Protein AF-A0A7S3UU38-F1 (afdb_monomer_lite)

Organism: Heterosigma akashiwo (NCBI:txid2829)

Structure (mmCIF, N/CA/C/O backbone):
data_AF-A0A7S3UU38-F1
#
_entry.id   AF-A0A7S3UU38-F1
#
loop_
_atom_site.group_PDB
_atom_site.id
_atom_site.type_symbol
_atom_site.label_atom_id
_atom_site.label_alt_id
_atom_site.label_comp_id
_atom_site.label_asym_id
_atom_site.label_entity_id
_atom_site.label_seq_id
_atom_site.pdbx_PDB_ins_code
_atom_site.Cartn_x
_atom_site.Cartn_y
_atom_site.Cartn_z
_atom_site.occupancy
_atom_site.B_iso_or_equiv
_atom_site.auth_seq_id
_atom_site.auth_comp_id
_atom_site.auth_asym_id
_atom_site.auth_atom_id
_atom_site.pdbx_PDB_model_num
ATOM 1 N N . MET A 1 1 ? -36.460 29.380 -1.246 1.00 39.53 1 MET A N 1
ATOM 2 C CA . MET A 1 1 ? -34.995 29.515 -1.390 1.00 39.53 1 MET A CA 1
ATOM 3 C C . MET A 1 1 ? -34.373 29.077 -0.073 1.00 39.53 1 MET A C 1
ATOM 5 O O . MET A 1 1 ? -34.410 29.829 0.888 1.00 39.53 1 MET A O 1
ATOM 9 N N . CYS A 1 2 ? -33.976 27.807 0.031 1.00 42.78 2 CYS A N 1
ATOM 10 C CA . CYS A 1 2 ? -33.488 27.231 1.284 1.00 42.78 2 CYS A CA 1
ATOM 11 C C . CYS A 1 2 ? -32.010 27.614 1.437 1.00 42.78 2 CYS A C 1
ATOM 13 O O . CYS A 1 2 ? -31.174 27.112 0.691 1.00 42.78 2 CYS A O 1
ATOM 15 N N . GLN A 1 3 ? -31.694 28.555 2.328 1.00 49.66 3 GLN A N 1
ATOM 16 C CA . GLN A 1 3 ? -30.305 28.906 2.632 1.00 49.66 3 GLN A CA 1
ATOM 17 C C . GLN A 1 3 ? -29.667 27.757 3.421 1.00 49.66 3 GLN A C 1
ATOM 19 O O . GLN A 1 3 ? -30.112 27.430 4.520 1.00 49.66 3 GLN A O 1
ATOM 24 N N . LEU A 1 4 ? -28.643 27.121 2.848 1.00 53.22 4 LEU A N 1
ATOM 25 C CA . LEU A 1 4 ? -27.776 26.200 3.578 1.00 53.22 4 LEU A CA 1
ATOM 26 C C . LEU A 1 4 ? -26.832 27.031 4.465 1.00 53.22 4 LEU A C 1
ATOM 28 O O . LEU A 1 4 ? -26.037 27.816 3.953 1.00 53.22 4 LEU A O 1
ATOM 32 N N . ASP A 1 5 ? -26.913 26.856 5.785 1.00 57.81 5 ASP A N 1
ATOM 33 C CA . ASP A 1 5 ? -25.970 27.440 6.751 1.00 57.81 5 ASP A CA 1
ATOM 34 C C . ASP A 1 5 ? -24.629 26.678 6.677 1.00 57.81 5 ASP A C 1
ATOM 36 O O . ASP A 1 5 ? -24.455 25.609 7.269 1.00 57.81 5 ASP A O 1
ATOM 40 N N . TRP A 1 6 ? -23.691 27.207 5.884 1.00 57.66 6 TRP A N 1
ATOM 41 C CA . TRP A 1 6 ? -22.364 26.627 5.618 1.00 57.66 6 TRP A CA 1
ATOM 42 C C . TRP A 1 6 ? -21.436 26.631 6.850 1.00 57.66 6 TRP A C 1
ATOM 44 O O . TRP A 1 6 ? -20.428 25.926 6.876 1.00 57.66 6 TRP A O 1
ATOM 54 N N . ALA A 1 7 ? -21.758 27.401 7.897 1.00 59.41 7 ALA A N 1
ATOM 55 C CA . ALA A 1 7 ? -20.908 27.532 9.081 1.00 59.41 7 ALA A CA 1
ATOM 56 C C . ALA A 1 7 ? -21.064 26.368 10.078 1.00 59.41 7 ALA A C 1
ATOM 58 O O . ALA A 1 7 ? -20.133 26.090 10.831 1.00 59.41 7 ALA A O 1
ATOM 59 N N . LYS A 1 8 ? -22.202 25.660 10.068 1.00 58.75 8 LYS A N 1
ATOM 60 C CA . LYS A 1 8 ? -22.537 24.613 11.058 1.00 58.75 8 LYS A CA 1
ATOM 61 C C . LYS A 1 8 ? -22.335 23.173 10.579 1.00 58.75 8 LYS A C 1
ATOM 63 O O . LYS A 1 8 ? -22.628 22.239 11.316 1.00 58.75 8 LYS A O 1
ATOM 68 N N . LYS A 1 9 ? -21.836 22.981 9.356 1.00 63.56 9 LYS A N 1
ATOM 69 C CA . LYS A 1 9 ? -21.551 21.661 8.766 1.00 63.56 9 LYS A CA 1
ATOM 70 C C . LYS A 1 9 ? -20.114 21.565 8.247 1.00 63.56 9 LYS A C 1
ATOM 72 O O . LYS A 1 9 ? -19.876 21.028 7.170 1.00 63.56 9 LYS A O 1
ATOM 77 N N . LYS A 1 10 ? -19.150 22.128 8.980 1.00 70.88 10 LYS A N 1
ATOM 78 C CA . LYS A 1 10 ? -17.731 21.913 8.675 1.00 70.88 10 LYS A CA 1
ATOM 79 C C . LYS A 1 10 ? -17.303 20.567 9.248 1.00 70.88 10 LYS A C 1
ATOM 81 O O . LYS A 1 10 ? -17.554 20.304 10.421 1.00 70.88 10 LYS A O 1
ATOM 86 N N . LEU A 1 11 ? -16.677 19.738 8.415 1.00 76.12 11 LEU A N 1
ATOM 87 C CA . LEU A 1 11 ? -16.000 18.526 8.862 1.00 76.12 11 LEU A CA 1
ATOM 88 C C . LEU A 1 11 ? -14.953 18.938 9.903 1.00 76.12 11 LEU A C 1
ATOM 90 O O . LEU A 1 11 ? -14.080 19.753 9.604 1.00 76.12 11 LEU A O 1
ATOM 94 N N . GLN A 1 12 ? -15.090 18.438 11.127 1.00 78.19 12 GLN A N 1
ATOM 95 C CA . GLN A 1 12 ? -14.060 18.590 12.147 1.00 78.19 12 GLN A CA 1
ATOM 96 C C . GLN A 1 12 ? -13.113 17.405 12.009 1.00 78.19 12 GLN A C 1
ATOM 98 O O . GLN A 1 12 ? -13.568 16.266 11.930 1.00 78.19 12 GLN A O 1
ATOM 103 N N . LEU A 1 13 ? -11.821 17.694 11.907 1.00 77.00 13 LEU A N 1
ATOM 104 C CA . LEU A 1 13 ? -10.780 16.679 11.864 1.00 77.00 13 LEU A CA 1
ATOM 105 C C . LEU A 1 13 ? -10.229 16.506 13.276 1.00 77.00 13 LEU A C 1
ATOM 107 O O . LEU A 1 13 ? -9.997 17.493 13.977 1.00 77.00 13 LEU A O 1
ATOM 111 N N . GLU A 1 14 ? -10.032 15.259 13.674 1.00 82.38 14 GLU A N 1
ATOM 112 C CA . GLU A 1 14 ? -9.282 14.924 14.880 1.00 82.38 14 GLU A CA 1
ATOM 113 C C . GLU A 1 14 ? -7.775 15.097 14.627 1.00 82.38 14 GLU A C 1
ATOM 115 O O . GLU A 1 14 ? -7.337 15.283 13.486 1.00 82.38 14 GLU A O 1
ATOM 120 N N . THR A 1 15 ? -6.970 15.077 15.693 1.00 82.44 15 THR A N 1
ATOM 121 C CA . THR A 1 15 ? -5.506 15.090 15.571 1.00 82.44 15 THR A CA 1
ATOM 122 C C . THR A 1 15 ? -5.053 13.893 14.726 1.00 82.44 15 THR A C 1
ATOM 124 O O . THR A 1 15 ? -5.498 12.777 14.999 1.00 82.44 15 THR A O 1
ATOM 127 N N . PRO A 1 16 ? -4.193 14.090 13.707 1.00 83.50 16 PRO A N 1
ATOM 128 C CA . PRO A 1 16 ? -3.746 12.991 12.863 1.00 83.50 16 PRO A CA 1
ATOM 129 C C . PRO A 1 16 ? -2.924 11.984 13.669 1.00 83.50 16 PRO A C 1
ATOM 131 O O . PRO A 1 16 ? -2.129 12.353 14.532 1.00 83.50 16 PRO A O 1
ATOM 134 N N . VAL A 1 17 ? -3.103 10.704 13.351 1.00 84.56 17 VAL A N 1
ATOM 135 C CA . VAL A 1 17 ? -2.215 9.642 13.820 1.00 84.56 17 VAL A CA 1
ATOM 136 C C . VAL A 1 17 ? -0.945 9.695 12.982 1.00 84.56 17 VAL A C 1
ATOM 138 O O . VAL A 1 17 ? -0.994 9.487 11.770 1.00 84.56 17 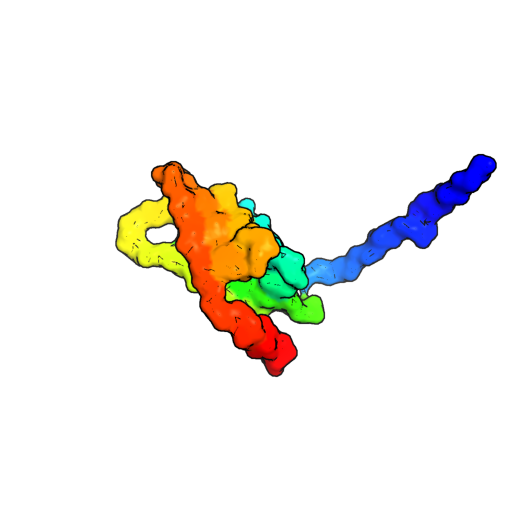VAL A O 1
ATOM 141 N N . GLU A 1 18 ? 0.184 9.978 13.623 1.00 83.25 18 GLU A N 1
ATOM 142 C CA . GLU A 1 18 ? 1.500 9.964 12.989 1.00 83.25 18 GLU A CA 1
ATOM 143 C C . GLU A 1 18 ? 2.194 8.637 13.290 1.00 83.25 18 GLU A C 1
ATOM 145 O O . GLU A 1 18 ? 2.254 8.199 14.440 1.00 83.25 18 GLU A O 1
ATOM 150 N N . VAL A 1 19 ? 2.719 7.992 12.251 1.00 81.31 19 VAL A N 1
ATOM 151 C CA . VAL A 1 19 ? 3.521 6.778 12.386 1.00 81.31 19 VAL A CA 1
ATOM 152 C C . VAL A 1 19 ? 4.849 6.997 11.696 1.00 81.31 19 VAL A C 1
ATOM 154 O O . VAL A 1 19 ? 4.897 7.437 10.547 1.00 81.31 19 VAL A O 1
ATOM 157 N N . ASP A 1 20 ? 5.922 6.685 12.419 1.00 80.44 20 ASP A N 1
ATOM 158 C CA . ASP A 1 20 ? 7.246 6.598 11.831 1.00 80.44 20 ASP A CA 1
ATOM 159 C C . ASP A 1 20 ? 7.249 5.427 10.850 1.00 80.44 20 ASP A C 1
ATOM 161 O O . ASP A 1 20 ? 7.030 4.267 11.210 1.00 80.44 20 ASP A O 1
ATOM 165 N N . THR A 1 21 ? 7.428 5.769 9.583 1.00 72.75 21 THR A N 1
ATOM 166 C CA . THR A 1 21 ? 7.397 4.803 8.496 1.00 72.75 21 THR A CA 1
ATOM 167 C C . THR A 1 21 ? 8.787 4.312 8.118 1.00 72.75 21 THR A C 1
ATOM 169 O O . THR A 1 21 ? 8.877 3.540 7.171 1.00 72.75 21 THR A O 1
ATOM 172 N N . GLY A 1 22 ? 9.833 4.673 8.870 1.00 74.12 22 GLY A N 1
ATOM 173 C CA . GLY A 1 22 ? 11.226 4.288 8.646 1.00 74.12 22 GLY A CA 1
ATOM 174 C C . GLY A 1 22 ? 12.068 5.403 8.017 1.00 74.12 22 GLY A C 1
ATOM 175 O O . GLY A 1 22 ? 11.604 6.520 7.812 1.00 74.12 22 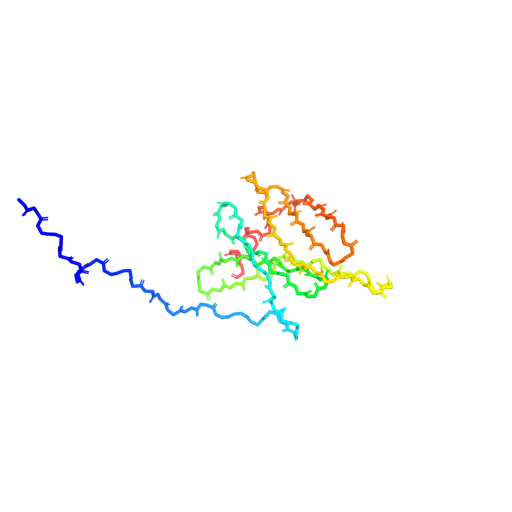GLY A O 1
ATOM 176 N N . GLU A 1 23 ? 13.328 5.088 7.704 1.00 71.94 23 GLU A N 1
ATOM 177 C CA . GLU A 1 23 ? 14.310 6.079 7.224 1.00 71.94 23 GLU A CA 1
ATOM 178 C C . GLU A 1 23 ? 14.046 6.585 5.794 1.00 71.94 23 GLU A C 1
ATOM 180 O O . GLU A 1 23 ? 14.523 7.655 5.413 1.00 71.94 23 GLU A O 1
ATOM 185 N N . GLU A 1 24 ? 13.279 5.837 4.998 1.00 76.25 24 GLU A N 1
ATOM 186 C CA . GLU A 1 24 ? 12.964 6.194 3.615 1.00 76.25 24 GLU A CA 1
ATOM 187 C C . GLU A 1 24 ? 11.688 7.032 3.492 1.00 76.25 24 GLU A C 1
ATOM 189 O O . GLU A 1 24 ? 10.716 6.871 4.230 1.00 76.25 24 GLU A O 1
ATOM 194 N N . LEU A 1 25 ? 11.665 7.915 2.491 1.00 82.19 25 LEU A N 1
ATOM 195 C CA . LEU A 1 25 ? 10.511 8.763 2.211 1.00 82.19 25 LEU A CA 1
ATOM 196 C C . LEU A 1 25 ? 9.325 7.933 1.703 1.00 82.19 25 LEU A C 1
ATOM 198 O O . LEU A 1 25 ? 9.422 7.237 0.691 1.00 82.19 25 LEU A O 1
ATOM 202 N N . CYS A 1 26 ? 8.170 8.087 2.352 1.00 87.31 26 CYS A N 1
ATOM 203 C CA . CYS A 1 26 ? 6.896 7.582 1.844 1.00 87.31 26 CYS A CA 1
ATOM 204 C C . CYS A 1 26 ? 6.445 8.419 0.635 1.00 87.31 26 CYS A C 1
ATOM 206 O O . CYS A 1 26 ? 5.837 9.479 0.797 1.00 87.31 26 CYS A O 1
ATOM 208 N N . GLY A 1 27 ? 6.744 7.960 -0.581 1.00 88.12 27 GLY A N 1
ATOM 209 C CA . GLY A 1 27 ? 6.419 8.688 -1.814 1.00 88.12 27 GLY A CA 1
ATOM 210 C C . GLY A 1 27 ? 5.003 8.432 -2.333 1.00 88.12 27 GLY A C 1
ATOM 211 O O . GLY A 1 27 ? 4.402 9.298 -2.969 1.00 88.12 27 GLY A O 1
ATOM 212 N N . VAL A 1 28 ? 4.455 7.246 -2.059 1.00 92.38 28 VAL A N 1
ATOM 213 C CA . VAL A 1 28 ? 3.152 6.811 -2.575 1.00 92.38 28 VAL A CA 1
ATOM 214 C C . VAL A 1 28 ? 2.342 6.104 -1.500 1.00 92.38 28 VAL A C 1
ATOM 216 O O . VAL A 1 28 ? 2.883 5.365 -0.683 1.00 92.38 28 VAL A O 1
ATOM 219 N N . ILE A 1 29 ? 1.028 6.315 -1.511 1.00 94.50 29 ILE A N 1
ATOM 220 C CA . ILE A 1 29 ? 0.103 5.719 -0.547 1.00 94.50 29 ILE A CA 1
ATOM 221 C C . ILE A 1 29 ? -1.185 5.291 -1.246 1.00 94.50 29 ILE A C 1
ATOM 223 O O . ILE A 1 29 ? -1.689 5.987 -2.129 1.00 94.50 29 ILE A O 1
ATOM 227 N N . CYS A 1 30 ? -1.744 4.154 -0.839 1.00 96.19 30 CYS A N 1
ATOM 228 C CA . CYS A 1 30 ? -3.097 3.760 -1.211 1.00 96.19 30 CYS A CA 1
ATOM 229 C C . CYS A 1 30 ? -3.815 3.082 -0.042 1.00 96.19 30 CYS A C 1
ATOM 231 O O . CYS A 1 30 ? -3.193 2.471 0.826 1.00 96.19 30 CYS A O 1
ATOM 233 N N . VAL A 1 31 ? -5.141 3.199 -0.025 1.00 95.81 31 VAL A N 1
ATOM 234 C CA . VAL A 1 31 ? -5.995 2.603 1.005 1.00 95.81 31 VAL A CA 1
ATOM 235 C C . VAL A 1 31 ? -6.729 1.416 0.400 1.00 95.81 31 VAL A C 1
ATOM 237 O O . VAL A 1 31 ? -7.223 1.476 -0.728 1.00 95.81 31 VAL A O 1
ATOM 240 N N . HIS A 1 32 ? -6.783 0.325 1.151 1.00 96.31 32 HIS A N 1
ATOM 241 C CA . HIS A 1 32 ? -7.551 -0.860 0.812 1.00 96.31 32 HIS A CA 1
ATOM 242 C C . HIS A 1 32 ? -9.047 -0.509 0.685 1.00 96.31 32 HIS A C 1
ATOM 244 O O . HIS A 1 32 ? -9.527 0.337 1.439 1.00 96.31 32 HIS A O 1
ATOM 250 N N . PRO A 1 33 ? -9.829 -1.159 -0.200 1.00 94.69 33 PRO A N 1
ATOM 251 C CA . PRO A 1 33 ? -11.241 -0.820 -0.415 1.00 94.69 33 PRO A CA 1
ATOM 252 C C . PRO A 1 33 ? -12.126 -0.872 0.839 1.00 94.69 33 PRO A C 1
ATOM 254 O O . PRO A 1 33 ? -13.114 -0.150 0.920 1.00 94.69 33 PRO A O 1
ATOM 257 N N . GLU A 1 34 ? -11.774 -1.708 1.820 1.00 93.12 34 GLU A N 1
ATOM 258 C CA . GLU A 1 34 ? -12.476 -1.789 3.115 1.00 93.12 34 GLU A CA 1
ATOM 259 C C . GLU A 1 34 ? -12.025 -0.713 4.130 1.00 93.12 34 GLU A C 1
ATOM 261 O O . GLU A 1 34 ? -12.594 -0.616 5.210 1.00 93.12 34 GLU A O 1
ATOM 266 N N . GLY A 1 35 ? -11.023 0.112 3.805 1.00 87.62 35 GLY A N 1
ATOM 267 C CA . GLY A 1 35 ? -10.601 1.280 4.593 1.00 87.62 35 GLY A CA 1
ATOM 268 C C . GLY A 1 35 ? -9.636 1.003 5.751 1.00 87.62 35 GLY A C 1
ATOM 269 O O . GLY A 1 35 ? -9.055 1.936 6.291 1.00 87.62 35 GLY A O 1
ATOM 270 N N . GLU A 1 36 ? -9.439 -0.259 6.125 1.00 90.25 36 GLU A N 1
ATOM 271 C CA . GLU A 1 36 ? -8.670 -0.618 7.326 1.00 90.25 36 GLU A CA 1
ATOM 272 C C . GLU A 1 36 ? -7.166 -0.748 7.108 1.00 90.25 36 GLU A C 1
ATOM 274 O O . GLU A 1 36 ? -6.398 -0.704 8.063 1.00 90.25 36 GLU A O 1
ATOM 279 N N . VAL A 1 37 ? -6.744 -0.965 5.864 1.00 94.56 37 VAL A N 1
ATOM 280 C CA . VAL A 1 37 ? -5.348 -1.244 5.528 1.00 94.56 37 VAL A CA 1
ATOM 281 C C . VAL A 1 37 ? -4.832 -0.168 4.593 1.00 94.56 37 VAL A C 1
ATOM 283 O O . VAL A 1 37 ? -5.486 0.186 3.614 1.00 94.56 37 VAL A O 1
ATOM 286 N N . VAL A 1 38 ? -3.638 0.323 4.879 1.00 94.38 38 VAL A N 1
ATOM 287 C CA . VAL A 1 38 ? -2.912 1.297 4.074 1.00 94.38 38 VAL A CA 1
ATOM 288 C C . VAL A 1 38 ? -1.647 0.641 3.555 1.00 94.38 38 VAL A C 1
ATOM 290 O O . VAL A 1 38 ? -0.931 -0.007 4.312 1.00 94.38 38 VAL A O 1
ATOM 293 N N . CYS A 1 39 ? -1.372 0.816 2.269 1.00 94.81 39 CYS A N 1
ATOM 294 C CA . CYS A 1 39 ? -0.085 0.494 1.674 1.00 94.81 39 CYS A CA 1
ATOM 295 C C . CYS A 1 39 ? 0.686 1.787 1.430 1.00 94.81 39 CYS A C 1
ATOM 297 O O . CYS A 1 39 ? 0.169 2.694 0.776 1.00 94.81 39 CYS A O 1
ATOM 299 N N . CYS A 1 40 ? 1.910 1.839 1.940 1.00 93.00 40 CYS A N 1
ATOM 300 C CA . CYS A 1 40 ? 2.853 2.934 1.770 1.00 93.00 40 CYS A CA 1
ATOM 301 C C . CYS A 1 40 ? 4.056 2.414 0.976 1.00 93.00 40 CYS A C 1
ATOM 303 O O . CYS A 1 40 ? 4.616 1.387 1.348 1.00 93.00 40 CYS A O 1
ATOM 305 N N . GLY A 1 41 ? 4.442 3.083 -0.109 1.00 89.75 41 GLY A N 1
ATOM 306 C CA . GLY A 1 41 ? 5.630 2.749 -0.901 1.00 89.75 41 GLY A CA 1
ATOM 307 C C . GLY A 1 41 ? 6.826 3.637 -0.551 1.00 89.75 41 GLY A C 1
ATOM 308 O O . GLY A 1 41 ? 6.665 4.850 -0.393 1.00 89.75 41 GLY A O 1
ATOM 309 N N . PHE A 1 42 ? 8.006 3.021 -0.471 1.00 86.62 42 PHE A N 1
ATOM 310 C CA . PHE A 1 42 ? 9.286 3.614 -0.066 1.00 86.62 42 PHE A CA 1
ATOM 311 C C . PHE A 1 42 ? 10.369 3.111 -1.007 1.00 86.62 42 PHE A C 1
ATOM 313 O O . PHE A 1 42 ? 10.640 1.913 -0.992 1.00 86.62 42 PHE A O 1
ATOM 320 N N . GLY A 1 43 ? 10.936 3.969 -1.857 1.00 85.88 43 GLY A N 1
ATOM 321 C CA . GLY A 1 43 ? 11.937 3.517 -2.827 1.00 85.88 43 GLY A CA 1
ATOM 322 C C . GLY A 1 43 ? 11.443 2.269 -3.565 1.00 85.88 43 GLY A C 1
ATOM 323 O O . GLY A 1 43 ? 10.395 2.305 -4.201 1.00 85.88 43 GLY A O 1
ATOM 324 N N . ALA A 1 44 ? 12.148 1.149 -3.426 1.00 82.25 44 ALA A N 1
ATOM 325 C CA . ALA A 1 44 ? 11.788 -0.135 -4.034 1.00 82.25 44 ALA A CA 1
ATOM 326 C C . ALA A 1 44 ? 10.863 -1.043 -3.194 1.00 82.25 44 ALA A C 1
ATOM 328 O O . ALA A 1 44 ? 10.435 -2.102 -3.661 1.00 82.25 44 ALA A O 1
ATOM 329 N N . ALA A 1 45 ? 10.569 -0.649 -1.960 1.00 87.31 45 ALA A N 1
ATOM 330 C CA . ALA A 1 45 ? 9.804 -1.398 -0.979 1.00 87.31 45 ALA A CA 1
ATOM 331 C C . ALA A 1 45 ? 8.382 -0.843 -0.805 1.00 87.31 45 ALA A C 1
ATOM 333 O O . ALA A 1 45 ? 8.034 0.262 -1.229 1.00 87.31 45 ALA A O 1
ATOM 334 N N . PHE A 1 46 ? 7.537 -1.614 -0.125 1.00 91.56 46 PHE A N 1
ATOM 335 C CA . PHE A 1 46 ? 6.295 -1.093 0.435 1.00 91.56 46 PHE A CA 1
ATOM 336 C C . PHE A 1 46 ? 5.973 -1.753 1.774 1.00 91.56 46 PHE A C 1
ATOM 338 O O . PHE A 1 46 ? 6.287 -2.920 2.003 1.00 91.56 46 PHE A O 1
ATOM 345 N N . ARG A 1 47 ? 5.297 -1.012 2.652 1.00 92.00 47 ARG A N 1
ATOM 346 C CA . ARG A 1 47 ? 4.796 -1.490 3.947 1.00 92.00 47 ARG A CA 1
ATOM 347 C C . ARG A 1 47 ? 3.280 -1.413 3.994 1.00 92.00 47 ARG A C 1
ATOM 349 O O . ARG A 1 47 ? 2.665 -0.535 3.390 1.00 92.00 47 ARG A O 1
ATOM 356 N N . LEU A 1 48 ? 2.688 -2.342 4.732 1.00 94.06 48 LEU A N 1
ATOM 357 C CA . LEU A 1 48 ? 1.261 -2.434 4.991 1.00 94.06 48 LEU A CA 1
ATOM 358 C C . LEU A 1 48 ? 0.989 -2.137 6.454 1.00 94.06 48 LEU A C 1
ATOM 360 O O . LEU A 1 48 ? 1.537 -2.790 7.341 1.00 94.06 48 LEU A O 1
ATOM 364 N N . PHE A 1 49 ? 0.083 -1.200 6.687 1.00 93.75 49 PHE A N 1
ATOM 365 C CA . PHE A 1 49 ? -0.342 -0.802 8.013 1.00 93.75 49 PHE A CA 1
ATOM 366 C C . PHE A 1 49 ? -1.838 -1.021 8.185 1.00 93.75 49 PHE A C 1
ATOM 368 O O . PHE A 1 49 ? -2.616 -0.712 7.285 1.00 93.75 49 PHE A O 1
ATOM 375 N N . VAL A 1 50 ? -2.251 -1.508 9.351 1.00 94.12 50 VAL A N 1
ATOM 376 C CA . VAL A 1 50 ? -3.655 -1.495 9.775 1.00 94.12 50 VAL A CA 1
ATOM 377 C C . VAL A 1 50 ? -3.918 -0.209 10.537 1.00 94.12 50 VAL A C 1
ATOM 379 O O . VAL A 1 50 ? -3.225 0.063 11.515 1.00 94.12 50 VAL A O 1
ATOM 382 N N . ILE A 1 51 ? -4.926 0.552 10.117 1.00 89.81 51 ILE A N 1
ATOM 383 C CA . ILE A 1 51 ? -5.460 1.675 10.886 1.00 89.81 51 ILE A CA 1
ATOM 384 C C . ILE A 1 51 ? -6.399 1.104 11.945 1.00 89.81 51 ILE A C 1
ATOM 386 O O . ILE A 1 51 ? -7.409 0.476 11.621 1.00 89.81 51 ILE A O 1
ATOM 390 N N . HIS A 1 52 ? -6.084 1.327 13.215 1.00 86.81 52 HIS A N 1
ATOM 391 C CA . HIS A 1 52 ? -6.953 0.932 14.312 1.00 86.81 52 HIS A CA 1
ATOM 392 C C . HIS A 1 52 ? -6.948 2.000 15.400 1.00 86.81 52 HIS A C 1
ATOM 394 O O . HIS A 1 52 ? -5.904 2.285 15.978 1.00 86.81 52 HIS A O 1
ATOM 400 N N . GLU A 1 53 ? -8.120 2.573 15.687 1.00 83.81 53 GLU A N 1
ATOM 401 C CA . GLU A 1 53 ? -8.267 3.669 16.653 1.00 83.81 53 GLU A CA 1
ATOM 402 C C . GLU A 1 53 ? -7.285 4.815 16.341 1.00 83.81 53 GLU A C 1
ATOM 404 O O . GLU A 1 53 ? -7.267 5.311 15.216 1.00 83.81 53 GLU A O 1
ATOM 409 N N . ASN A 1 54 ? -6.442 5.194 17.307 1.00 80.06 54 ASN A N 1
ATOM 410 C CA . ASN A 1 54 ? -5.424 6.235 17.170 1.00 80.06 54 ASN A CA 1
ATOM 411 C C . ASN A 1 54 ? -4.015 5.681 16.892 1.00 80.06 54 ASN A C 1
ATOM 413 O O . ASN A 1 54 ? -3.020 6.301 17.267 1.00 80.06 54 ASN A O 1
ATOM 417 N N . LYS A 1 55 ? -3.904 4.509 16.258 1.00 86.06 55 LYS A N 1
ATOM 418 C CA . LYS A 1 55 ? -2.614 3.924 15.871 1.00 86.06 55 LYS A CA 1
ATOM 419 C C . LYS A 1 55 ? -2.648 3.328 14.468 1.00 86.06 55 LYS A C 1
ATOM 421 O O . LYS A 1 55 ? -3.694 2.908 13.970 1.00 86.06 55 LYS A O 1
ATOM 426 N N . MET A 1 56 ? -1.471 3.247 13.851 1.00 90.00 56 MET A N 1
ATOM 427 C CA . MET A 1 56 ? -1.253 2.374 12.702 1.00 90.00 56 MET A CA 1
ATOM 428 C C . MET A 1 56 ? -0.270 1.270 13.086 1.00 90.00 56 MET A C 1
ATOM 430 O O . MET A 1 56 ? 0.780 1.538 13.665 1.00 90.00 56 MET A O 1
ATOM 434 N N . VAL A 1 57 ? -0.626 0.024 12.787 1.00 92.19 57 VAL A N 1
ATOM 435 C CA . VAL A 1 57 ? 0.157 -1.164 13.148 1.00 92.19 57 VAL A CA 1
ATOM 436 C C . VAL A 1 57 ? 0.759 -1.761 11.887 1.00 92.19 57 VAL A C 1
ATOM 438 O O . VAL A 1 57 ? 0.019 -2.090 10.962 1.00 92.19 57 VAL A O 1
ATOM 441 N N . LEU A 1 58 ? 2.084 -1.911 11.840 1.00 92.31 58 LEU A N 1
ATOM 442 C CA . LEU A 1 58 ? 2.767 -2.591 10.739 1.00 92.31 58 LEU A CA 1
ATOM 443 C C . LEU A 1 58 ? 2.355 -4.069 10.716 1.00 92.31 58 LEU A C 1
ATOM 445 O O . LEU A 1 58 ? 2.531 -4.784 11.701 1.00 92.31 58 LEU A O 1
ATOM 449 N N . VAL A 1 59 ? 1.814 -4.527 9.589 1.00 93.50 59 VAL A N 1
ATOM 450 C CA . VAL A 1 59 ? 1.323 -5.905 9.416 1.00 93.50 59 VAL A CA 1
ATOM 451 C C . VAL A 1 59 ? 1.947 -6.645 8.241 1.00 93.50 59 VAL A C 1
ATOM 453 O O . VAL A 1 59 ? 1.723 -7.843 8.072 1.00 93.50 59 VAL A O 1
ATOM 456 N N . GLY A 1 60 ? 2.714 -5.949 7.411 1.00 91.00 60 GLY A N 1
ATOM 457 C CA . GLY A 1 60 ? 3.402 -6.553 6.286 1.00 91.00 60 GLY A CA 1
ATOM 458 C C . GLY A 1 60 ? 4.402 -5.598 5.671 1.00 91.00 60 GLY A C 1
ATOM 459 O O . GLY A 1 60 ? 4.254 -4.382 5.747 1.00 91.00 60 GLY A O 1
ATOM 460 N N . GLU A 1 61 ? 5.412 -6.167 5.040 1.00 90.00 61 GLU A N 1
ATOM 461 C CA . GLU A 1 61 ? 6.444 -5.432 4.334 1.00 90.00 61 GLU A CA 1
ATOM 462 C C . GLU A 1 61 ? 6.917 -6.290 3.170 1.00 90.00 61 GLU A C 1
ATOM 464 O O . GLU A 1 61 ? 7.157 -7.489 3.322 1.00 90.00 61 GLU A O 1
ATOM 469 N N . GLN A 1 62 ? 7.015 -5.676 2.000 1.00 87.44 62 GLN A N 1
ATOM 470 C CA . GLN A 1 62 ? 7.762 -6.221 0.886 1.00 87.44 62 GLN A CA 1
ATOM 471 C C . GLN A 1 62 ? 9.062 -5.435 0.812 1.00 87.44 62 GLN A C 1
ATOM 473 O O . GLN A 1 62 ? 9.066 -4.278 0.393 1.00 87.44 62 GLN A O 1
ATOM 478 N N . LEU A 1 63 ? 10.150 -6.088 1.206 1.00 78.44 63 LEU A N 1
ATOM 479 C CA . LEU A 1 63 ? 11.499 -5.625 0.920 1.00 78.44 63 LEU A CA 1
ATOM 480 C C . LEU A 1 63 ? 11.874 -6.089 -0.489 1.00 78.44 63 LEU A C 1
ATOM 482 O O . LEU A 1 63 ? 11.468 -7.172 -0.929 1.00 78.44 63 LEU A O 1
ATOM 486 N N . SER A 1 64 ? 12.605 -5.259 -1.220 1.00 68.12 64 SER A N 1
ATOM 487 C CA . SER A 1 64 ? 13.360 -5.745 -2.363 1.00 68.12 64 SER A CA 1
ATOM 488 C C . SER A 1 64 ? 14.476 -6.661 -1.872 1.00 68.12 64 SER A C 1
ATOM 490 O O . SER A 1 64 ? 15.088 -6.398 -0.838 1.00 68.12 64 SER A O 1
ATOM 492 N N . ASP A 1 65 ? 14.741 -7.744 -2.601 1.00 59.62 65 ASP A N 1
ATOM 493 C CA . ASP A 1 65 ? 15.942 -8.537 -2.348 1.00 59.62 65 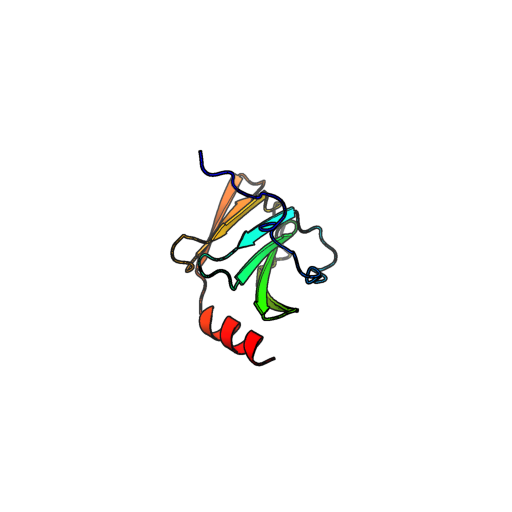ASP A CA 1
ATOM 494 C C . ASP A 1 65 ? 17.171 -7.632 -2.548 1.00 59.62 65 ASP A C 1
ATOM 496 O O . ASP A 1 65 ? 17.229 -6.882 -3.521 1.00 59.62 65 ASP A O 1
ATOM 500 N N . GLU A 1 66 ? 18.162 -7.720 -1.655 1.00 53.34 66 GLU A N 1
ATOM 501 C CA . GLU A 1 66 ? 19.428 -6.951 -1.679 1.00 53.34 66 GLU A CA 1
ATOM 502 C C . GLU A 1 66 ? 20.294 -7.179 -2.946 1.00 53.34 66 GLU A C 1
ATOM 504 O O . GLU A 1 66 ? 21.440 -6.733 -3.018 1.00 53.34 66 GLU A O 1
ATOM 509 N N . ALA A 1 67 ? 19.788 -7.893 -3.954 1.00 52.12 67 ALA A N 1
ATOM 510 C CA . ALA A 1 67 ? 20.505 -8.255 -5.166 1.00 52.12 67 ALA A CA 1
ATOM 511 C C . ALA A 1 67 ? 20.050 -7.399 -6.362 1.00 52.12 67 ALA A C 1
ATOM 513 O O . ALA A 1 67 ? 18.992 -7.638 -6.939 1.00 52.12 67 ALA A O 1
ATOM 514 N N . GLU A 1 68 ? 20.934 -6.471 -6.745 1.00 53.53 68 GLU A N 1
ATOM 515 C CA . GLU A 1 68 ? 20.851 -5.524 -7.871 1.00 53.53 68 GLU A CA 1
ATOM 516 C C . GLU A 1 68 ? 19.752 -4.461 -7.750 1.00 53.53 68 GLU A C 1
ATOM 518 O O . GLU A 1 68 ? 18.632 -4.752 -7.352 1.00 53.53 68 GLU A O 1
ATOM 523 N N . GLU A 1 69 ? 20.106 -3.211 -8.086 1.00 65.06 69 GLU A N 1
ATOM 524 C CA . GLU A 1 69 ? 19.292 -2.000 -7.913 1.00 65.06 69 GLU A CA 1
ATOM 525 C C . GLU A 1 69 ? 17.813 -2.231 -8.221 1.00 65.06 69 GLU A C 1
ATOM 527 O O . GLU A 1 69 ? 17.360 -2.178 -9.369 1.00 65.06 69 GLU A O 1
ATOM 532 N N . THR A 1 70 ? 17.038 -2.498 -7.173 1.00 68.81 70 THR A N 1
ATOM 533 C CA . THR A 1 70 ? 15.606 -2.615 -7.331 1.00 68.81 70 THR A CA 1
ATOM 534 C C . THR A 1 70 ? 15.054 -1.213 -7.569 1.00 68.81 70 THR A C 1
ATOM 536 O O . THR A 1 70 ? 15.285 -0.322 -6.754 1.00 68.81 70 THR A O 1
ATOM 539 N N . PRO A 1 71 ? 14.365 -0.997 -8.693 1.00 80.00 71 PRO A N 1
ATOM 540 C CA . PRO A 1 71 ? 13.928 0.318 -9.140 1.00 80.00 71 PRO A CA 1
ATOM 541 C C . PRO A 1 71 ? 12.792 0.836 -8.261 1.00 80.00 71 PRO A C 1
ATOM 543 O O . PRO A 1 71 ? 11.968 0.052 -7.779 1.00 80.00 71 PRO A O 1
ATOM 546 N N . SER A 1 72 ? 12.715 2.159 -8.108 1.00 87.00 72 SER A N 1
ATOM 547 C CA . SER A 1 72 ? 11.727 2.798 -7.241 1.00 87.00 72 SER A CA 1
ATOM 548 C C . SER A 1 72 ? 10.296 2.502 -7.693 1.00 87.00 72 SER A C 1
ATOM 550 O O . SER A 1 72 ? 9.989 2.467 -8.888 1.00 87.00 72 SER A O 1
ATOM 552 N N . VAL A 1 73 ? 9.403 2.314 -6.727 1.00 88.81 73 VAL A N 1
ATOM 553 C CA . VAL A 1 73 ? 7.962 2.198 -6.899 1.00 88.81 73 VAL A CA 1
ATOM 554 C C . VAL A 1 73 ? 7.367 3.598 -6.998 1.00 88.81 73 VAL A C 1
ATOM 556 O O . VAL A 1 73 ? 7.343 4.358 -6.035 1.00 88.81 73 VAL A O 1
ATOM 559 N N . ASN A 1 74 ? 6.807 3.910 -8.163 1.00 91.25 74 ASN A N 1
ATOM 560 C CA . ASN A 1 74 ? 6.222 5.220 -8.457 1.00 91.25 74 ASN A CA 1
ATOM 561 C C . ASN A 1 74 ? 4.696 5.240 -8.345 1.00 91.25 74 ASN A C 1
ATOM 563 O O . ASN A 1 74 ? 4.071 6.296 -8.436 1.00 91.25 74 ASN A O 1
ATOM 567 N N . SER A 1 75 ? 4.064 4.077 -8.195 1.00 92.69 75 SER A N 1
ATOM 568 C CA . SER A 1 75 ? 2.615 3.971 -8.047 1.00 92.69 75 SER A CA 1
ATOM 569 C C . SER A 1 75 ? 2.244 2.660 -7.372 1.00 92.69 75 SER A C 1
ATOM 571 O O . SER A 1 75 ? 2.831 1.625 -7.688 1.00 92.69 75 SER A O 1
ATOM 573 N N . VAL A 1 76 ? 1.252 2.703 -6.481 1.00 95.25 76 VAL A N 1
ATOM 574 C CA . VAL A 1 76 ? 0.673 1.534 -5.807 1.00 95.25 76 VAL A CA 1
ATOM 575 C C . VAL A 1 76 ? -0.850 1.630 -5.788 1.00 95.25 76 VAL A C 1
ATOM 577 O O . VAL A 1 76 ? -1.410 2.719 -5.664 1.00 95.25 76 VAL A O 1
ATOM 580 N N . CYS A 1 77 ? -1.534 0.494 -5.908 1.00 96.62 77 CYS A N 1
ATOM 581 C CA . CYS A 1 77 ? -2.989 0.429 -5.811 1.00 96.62 77 CYS A CA 1
ATOM 582 C C . CYS A 1 77 ? -3.460 -0.942 -5.316 1.00 96.62 77 CYS A C 1
ATOM 584 O O . CYS A 1 77 ? -2.919 -1.975 -5.717 1.00 96.62 77 CYS A O 1
ATOM 586 N N . PHE A 1 78 ? -4.515 -0.962 -4.502 1.00 97.44 78 PHE A N 1
ATOM 587 C CA . PHE A 1 78 ? -5.256 -2.187 -4.219 1.00 97.44 78 PHE A CA 1
ATOM 588 C C . PHE A 1 78 ? -6.252 -2.486 -5.339 1.00 97.44 78 PHE A C 1
ATOM 590 O O . PHE A 1 78 ? -6.921 -1.603 -5.872 1.00 97.44 78 PHE A O 1
ATOM 597 N N . SER A 1 79 ? -6.421 -3.765 -5.655 1.00 96.19 79 SER A N 1
ATOM 598 C CA . SER A 1 79 ? -7.550 -4.203 -6.479 1.00 96.19 79 SER A CA 1
ATOM 599 C C . SER A 1 79 ? -8.893 -3.825 -5.826 1.00 96.19 79 SER A C 1
ATOM 601 O O . SER A 1 79 ? -8.980 -3.819 -4.597 1.00 96.19 79 SER A O 1
ATOM 603 N N . PRO A 1 80 ? -9.979 -3.622 -6.596 1.00 96.12 80 PRO A N 1
ATOM 604 C CA . PRO A 1 80 ? -11.301 -3.319 -6.035 1.00 96.12 80 PRO A CA 1
ATOM 605 C C . PRO A 1 80 ? -11.849 -4.392 -5.085 1.00 96.12 80 PRO A C 1
ATOM 607 O O . PRO A 1 80 ? -12.668 -4.095 -4.224 1.00 96.12 80 PRO A O 1
ATOM 610 N N . LYS A 1 81 ? -11.406 -5.646 -5.250 1.00 95.12 81 LYS A N 1
ATOM 611 C CA . LYS A 1 81 ? -11.756 -6.761 -4.359 1.00 95.12 81 LYS A CA 1
ATOM 612 C C . LYS A 1 81 ? -10.894 -6.824 -3.098 1.00 95.12 81 LYS A C 1
ATOM 614 O O . LYS A 1 81 ? -11.200 -7.621 -2.219 1.00 95.12 81 LYS A O 1
ATOM 619 N N . GLY A 1 82 ? -9.821 -6.038 -3.025 1.00 94.12 82 GLY A N 1
ATOM 620 C CA . GLY A 1 82 ? -8.916 -6.019 -1.882 1.00 94.12 82 GLY A CA 1
ATOM 621 C C . GLY A 1 82 ? -7.969 -7.218 -1.779 1.00 94.12 82 GLY A C 1
ATOM 622 O O . GLY A 1 82 ? -7.219 -7.339 -0.820 1.00 94.12 82 GLY A O 1
ATOM 623 N N . ASP A 1 83 ? -7.964 -8.120 -2.760 1.00 95.00 83 ASP A N 1
ATOM 624 C CA . ASP A 1 83 ? -7.185 -9.361 -2.712 1.00 95.00 83 ASP A CA 1
ATOM 625 C C . ASP A 1 83 ? -5.805 -9.248 -3.370 1.00 95.00 83 ASP A C 1
ATOM 627 O O . ASP A 1 83 ? -4.989 -10.159 -3.235 1.00 95.00 83 ASP A O 1
ATOM 631 N N . ASN A 1 84 ? -5.524 -8.138 -4.054 1.00 95.88 84 ASN A N 1
ATOM 632 C CA . ASN A 1 84 ? -4.236 -7.873 -4.684 1.00 95.88 84 ASN A CA 1
ATOM 633 C C . ASN A 1 84 ? -3.744 -6.439 -4.459 1.00 95.88 84 ASN A C 1
ATOM 635 O O . ASN A 1 84 ? -4.549 -5.510 -4.351 1.00 95.88 84 ASN A O 1
ATOM 639 N N . ILE A 1 85 ? -2.421 -6.278 -4.504 1.00 95.31 85 ILE A N 1
ATOM 640 C CA . ILE A 1 85 ? -1.707 -5.004 -4.646 1.00 95.31 85 ILE A CA 1
ATOM 641 C C . ILE A 1 85 ? -0.998 -5.002 -5.994 1.00 95.31 85 ILE A C 1
ATOM 643 O O . ILE A 1 85 ? -0.399 -6.002 -6.388 1.00 95.31 85 ILE A O 1
ATOM 647 N N . VAL A 1 86 ? -1.061 -3.876 -6.693 1.00 95.31 86 VAL A N 1
ATOM 648 C CA . VAL A 1 86 ? -0.373 -3.635 -7.959 1.00 95.31 86 VAL A CA 1
ATOM 649 C C . VAL A 1 86 ? 0.574 -2.459 -7.774 1.00 95.31 86 VAL A C 1
ATOM 651 O O . VAL A 1 86 ? 0.159 -1.436 -7.233 1.00 95.31 86 VAL A O 1
ATOM 654 N N . ALA A 1 87 ? 1.815 -2.591 -8.240 1.00 93.19 87 ALA A N 1
ATOM 655 C CA . ALA A 1 87 ? 2.796 -1.512 -8.227 1.00 93.19 87 ALA A CA 1
ATOM 656 C C . ALA A 1 87 ? 3.464 -1.325 -9.592 1.00 93.19 87 ALA A C 1
ATOM 658 O O . ALA A 1 87 ? 3.755 -2.303 -10.284 1.00 93.19 87 ALA A O 1
ATOM 659 N N . GLY A 1 88 ? 3.725 -0.072 -9.963 1.00 91.88 88 GLY A N 1
ATOM 660 C CA . GLY A 1 88 ? 4.513 0.299 -11.141 1.00 91.88 88 GLY A CA 1
ATOM 661 C C . GLY A 1 88 ? 5.865 0.875 -10.728 1.00 91.88 88 GLY A C 1
ATOM 662 O O . GLY A 1 88 ? 5.906 1.738 -9.850 1.00 91.88 88 GLY A O 1
ATOM 663 N N . GLY A 1 89 ? 6.947 0.396 -11.345 1.00 89.75 89 GLY A N 1
ATOM 664 C CA . GLY A 1 89 ? 8.316 0.823 -11.040 1.00 89.75 89 GLY A CA 1
ATOM 665 C C . GLY A 1 89 ? 8.994 1.627 -12.153 1.00 89.75 89 GLY A C 1
ATOM 666 O O . GLY A 1 89 ? 8.530 1.653 -13.294 1.00 89.75 89 GLY A O 1
ATOM 667 N N . GLU A 1 90 ? 10.125 2.255 -11.826 1.00 89.88 90 GLU A N 1
ATOM 668 C CA . GLU A 1 90 ? 10.983 2.992 -12.776 1.00 89.88 90 GLU A CA 1
ATOM 669 C C . GLU A 1 90 ? 11.587 2.111 -13.876 1.00 89.88 90 GLU A C 1
ATOM 671 O O . GLU A 1 90 ? 11.918 2.603 -14.952 1.00 89.88 90 GLU A O 1
ATOM 676 N N . ASP A 1 91 ? 11.654 0.796 -13.664 1.00 87.69 91 ASP A N 1
ATOM 677 C CA . ASP A 1 91 ? 12.076 -0.174 -14.680 1.00 87.69 91 ASP A CA 1
ATOM 678 C C . ASP A 1 91 ? 11.027 -0.458 -15.756 1.00 87.69 91 ASP A C 1
ATOM 680 O O . ASP A 1 91 ? 11.201 -1.363 -16.576 1.00 87.69 91 ASP A O 1
ATOM 684 N N . GLY A 1 92 ? 9.905 0.262 -15.732 1.00 88.38 92 GLY A N 1
ATOM 685 C CA . GLY A 1 92 ? 8.796 0.036 -16.648 1.00 88.38 92 GLY A CA 1
ATOM 686 C C . GLY A 1 92 ? 8.074 -1.290 -16.404 1.00 88.38 92 GLY A C 1
ATOM 687 O O . 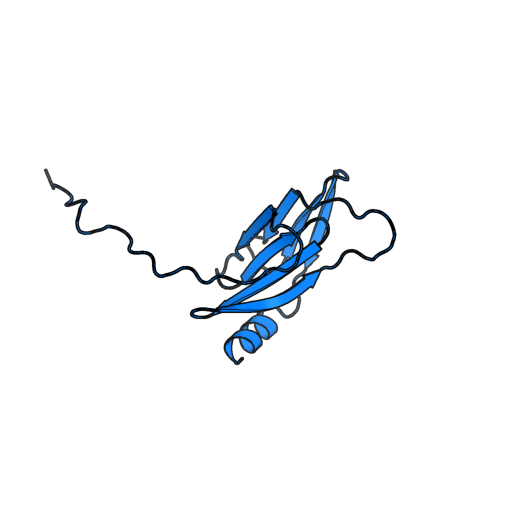GLY A 1 92 ? 7.277 -1.705 -17.247 1.00 88.38 92 GLY A O 1
ATOM 688 N N . LYS A 1 93 ? 8.325 -1.971 -15.274 1.00 88.81 93 LYS A N 1
ATOM 689 C CA . LYS A 1 93 ? 7.618 -3.203 -14.910 1.00 88.81 93 LYS A CA 1
ATOM 690 C C . LYS A 1 93 ? 6.449 -2.910 -13.980 1.00 88.81 93 LYS A C 1
ATOM 692 O O . LYS A 1 93 ? 6.512 -2.059 -13.091 1.00 88.81 93 LYS A O 1
ATOM 697 N N . VAL A 1 94 ? 5.394 -3.701 -14.157 1.00 92.12 94 VAL A N 1
ATOM 698 C CA . VAL A 1 94 ? 4.265 -3.790 -13.229 1.00 92.12 94 VAL A CA 1
ATOM 699 C C . VAL A 1 94 ? 4.398 -5.081 -12.437 1.00 92.12 94 VAL A C 1
ATOM 701 O O . VAL A 1 94 ? 4.606 -6.153 -13.005 1.00 92.12 94 VAL A O 1
ATOM 704 N N . ARG A 1 95 ? 4.271 -4.975 -11.120 1.00 90.31 95 ARG A N 1
ATOM 705 C CA . ARG A 1 95 ? 4.344 -6.092 -10.180 1.00 90.31 95 ARG A CA 1
ATOM 706 C C . ARG A 1 95 ? 2.995 -6.243 -9.488 1.00 90.31 95 ARG A C 1
ATOM 708 O O . ARG A 1 95 ? 2.329 -5.249 -9.200 1.00 90.31 95 ARG A O 1
ATOM 715 N N . VAL A 1 96 ? 2.579 -7.485 -9.259 1.00 93.75 96 VAL A N 1
ATOM 716 C CA . VAL A 1 96 ? 1.285 -7.811 -8.651 1.00 93.75 96 VAL A CA 1
ATOM 717 C C . VAL A 1 96 ? 1.502 -8.822 -7.538 1.00 93.75 96 VAL A C 1
ATOM 719 O O . VAL A 1 96 ? 2.085 -9.880 -7.767 1.00 93.75 96 VAL A O 1
ATOM 722 N N . TRP A 1 97 ? 0.984 -8.516 -6.354 1.00 93.56 97 TRP A N 1
ATOM 723 C CA . TRP A 1 97 ? 1.022 -9.392 -5.190 1.00 93.56 97 TRP A CA 1
ATOM 724 C C . TRP A 1 97 ? -0.391 -9.766 -4.787 1.00 93.56 97 TRP A C 1
ATOM 726 O O . TRP A 1 97 ? -1.250 -8.896 -4.650 1.00 93.56 97 TRP A O 1
ATOM 736 N N . LYS A 1 98 ? -0.617 -11.059 -4.547 1.00 94.69 98 LYS A N 1
ATOM 737 C CA . LYS A 1 98 ? -1.855 -11.554 -3.947 1.00 94.69 98 LYS A CA 1
ATOM 738 C C . LYS A 1 98 ? -1.737 -11.505 -2.430 1.00 94.69 98 LYS A C 1
ATOM 740 O O . LYS A 1 98 ? -0.829 -12.110 -1.863 1.00 94.69 98 LYS A O 1
ATOM 745 N N . LEU A 1 99 ? -2.679 -10.839 -1.776 1.00 92.06 99 LEU A N 1
ATOM 746 C CA . LEU A 1 99 ? -2.725 -10.739 -0.325 1.00 92.06 99 LEU A CA 1
ATOM 747 C C . LEU A 1 99 ? -3.291 -12.023 0.264 1.00 92.06 99 LEU A C 1
ATOM 749 O O . LEU A 1 99 ? -4.444 -12.394 0.039 1.00 92.06 99 LEU A O 1
ATOM 753 N N . GLN A 1 100 ? -2.460 -12.709 1.036 1.00 91.69 100 GLN A N 1
ATOM 754 C CA . GLN A 1 100 ? -2.854 -13.902 1.766 1.00 91.69 100 GLN A CA 1
ATOM 755 C C . GLN A 1 100 ? -2.997 -13.558 3.243 1.00 91.69 100 GLN A C 1
ATOM 757 O O . GLN A 1 100 ? -2.204 -12.803 3.793 1.00 91.69 100 GLN A O 1
ATOM 762 N N . ASN A 1 101 ? -4.025 -14.113 3.885 1.00 91.38 101 ASN A N 1
ATOM 763 C CA . ASN A 1 101 ? -4.276 -13.949 5.318 1.00 91.38 101 ASN A CA 1
ATOM 764 C C . ASN A 1 101 ? -4.427 -12.489 5.814 1.00 91.38 101 ASN A C 1
ATOM 766 O O . ASN A 1 101 ? -4.210 -12.211 6.992 1.00 91.38 101 ASN A O 1
ATOM 770 N N . LEU A 1 102 ? -4.866 -11.561 4.953 1.00 91.19 102 LEU A N 1
ATOM 771 C CA . LEU A 1 102 ? -5.059 -10.151 5.329 1.00 91.19 102 LEU A CA 1
ATOM 772 C C . LEU A 1 102 ? -6.005 -9.995 6.531 1.00 91.19 102 LEU A C 1
ATOM 774 O O . LEU A 1 102 ? -5.729 -9.242 7.456 1.00 91.19 102 LEU A O 1
ATOM 778 N N . LYS A 1 103 ? -7.091 -10.777 6.563 1.00 91.56 103 LYS A N 1
ATOM 779 C CA . LYS A 1 103 ? -8.054 -10.768 7.675 1.00 91.56 103 LYS A CA 1
ATOM 780 C C . LYS A 1 103 ? -7.423 -11.161 9.011 1.00 91.56 103 LYS A C 1
ATOM 782 O O . LYS A 1 103 ? -7.757 -10.570 10.032 1.00 91.56 103 LYS A O 1
ATOM 787 N N . GLY A 1 104 ? -6.523 -12.146 9.007 1.00 93.38 104 GLY A N 1
ATOM 788 C CA . GLY A 1 104 ? -5.805 -12.563 10.210 1.00 93.38 104 GLY A CA 1
ATOM 789 C C . GLY A 1 104 ? -4.865 -11.470 10.711 1.00 93.38 104 GLY A C 1
ATOM 790 O O . GLY A 1 104 ? -4.831 -11.196 11.907 1.00 93.38 104 GLY A O 1
ATOM 791 N N . ALA A 1 105 ? -4.175 -10.794 9.790 1.00 91.75 105 ALA A N 1
ATOM 792 C CA . ALA A 1 105 ? -3.310 -9.665 10.108 1.00 91.75 105 ALA A CA 1
ATOM 793 C C . ALA A 1 105 ? -4.090 -8.485 10.721 1.00 91.75 105 ALA A C 1
ATOM 795 O O . ALA A 1 105 ? -3.693 -7.960 11.760 1.00 91.75 105 ALA A O 1
ATOM 796 N N . VAL A 1 106 ? -5.247 -8.131 10.145 1.00 93.12 106 VAL A N 1
ATOM 797 C CA . VAL A 1 106 ? -6.153 -7.100 10.687 1.00 93.12 106 VAL A CA 1
ATOM 798 C C . VAL A 1 106 ? -6.654 -7.476 12.081 1.00 93.12 106 VAL A C 1
ATOM 800 O O . VAL A 1 106 ? -6.605 -6.661 12.999 1.00 93.12 106 VAL A O 1
ATOM 803 N N . ALA A 1 107 ? -7.105 -8.719 12.270 1.00 93.12 107 ALA A N 1
ATOM 804 C CA . ALA A 1 107 ? -7.567 -9.187 13.573 1.00 93.12 107 ALA A CA 1
ATOM 805 C C . ALA A 1 107 ? -6.453 -9.147 14.634 1.00 93.12 107 ALA A C 1
ATOM 807 O O . ALA A 1 107 ? -6.705 -8.731 15.761 1.00 93.12 107 ALA A O 1
ATOM 808 N N . GLY A 1 108 ? -5.227 -9.532 14.266 1.00 91.88 108 GLY A N 1
ATOM 809 C CA . GLY A 1 108 ? -4.061 -9.462 15.147 1.00 91.88 108 GLY A CA 1
ATOM 810 C C . GLY A 1 108 ? -3.710 -8.028 15.547 1.00 91.88 108 GLY A C 1
ATOM 811 O O . GLY A 1 108 ? -3.545 -7.752 16.731 1.00 91.88 108 GLY A O 1
ATOM 812 N N . ALA A 1 109 ? -3.682 -7.100 14.587 1.00 90.88 109 ALA A N 1
ATOM 813 C CA . ALA A 1 109 ? -3.408 -5.685 14.845 1.00 90.88 109 ALA A CA 1
ATOM 814 C C . ALA A 1 109 ? -4.445 -5.027 15.773 1.00 90.88 109 ALA A C 1
ATOM 816 O O . ALA A 1 109 ? -4.090 -4.212 16.623 1.00 90.88 109 ALA A O 1
ATOM 817 N N . ARG A 1 110 ? -5.723 -5.408 15.654 1.00 86.94 110 ARG A N 1
ATOM 818 C CA . ARG A 1 110 ? -6.797 -4.943 16.550 1.00 86.94 110 ARG A CA 1
ATOM 819 C C . ARG A 1 110 ? -6.697 -5.498 17.976 1.00 86.94 110 ARG A C 1
ATOM 821 O O . ARG A 1 110 ? -7.309 -4.948 18.881 1.00 86.94 110 ARG A O 1
ATOM 828 N N . ALA A 1 111 ? -5.995 -6.614 18.166 1.00 85.75 111 ALA A N 1
ATOM 829 C CA . ALA A 1 111 ? -5.833 -7.251 19.472 1.00 85.75 111 ALA A CA 1
ATOM 830 C C . ALA A 1 111 ? -4.558 -6.807 20.212 1.00 85.75 111 ALA A C 1
ATOM 832 O O . ALA A 1 111 ? -4.450 -7.046 21.416 1.00 85.75 111 ALA A O 1
ATOM 833 N N . SER A 1 112 ? -3.598 -6.211 19.493 1.00 70.94 112 SER A N 1
ATOM 834 C CA . SER A 1 112 ? -2.399 -5.567 20.057 1.00 70.94 112 SER A CA 1
ATOM 835 C C . SER A 1 112 ? -2.676 -4.202 20.665 1.00 70.94 112 SER A C 1
ATOM 837 O O . SER A 1 112 ? -3.724 -3.614 20.325 1.0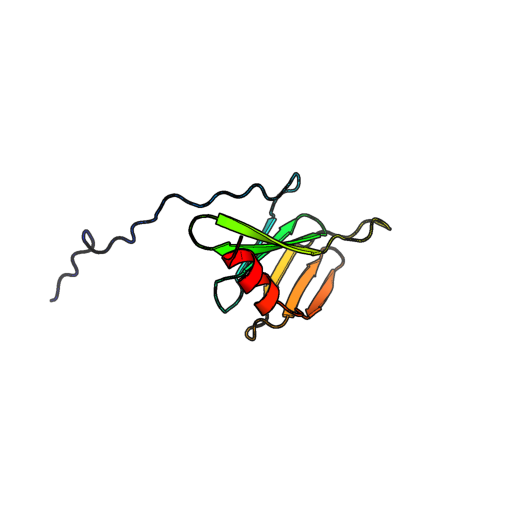0 70.94 112 SER A O 1
#

pLDDT: mean 84.23, std 13.17, range [39.53, 97.44]

Radius of gyration: 17.39 Å; chains: 1; bounding box: 56×44×37 Å

Sequence (112 aa):
MCQLDWAKKKLQLETPVEVDTGEELCGVICVHPEGEVVCCGFGAAFRLFVIHENKMVLVGEQLSDEAEETPSVNSVCFSPKGDNIVAGGEDGKVRVWKLQNLKGAVAGARAS

InterPro domains:
  IPR001680 WD40 repeat [PF00400] (71-97)
  IPR001680 WD40 repeat [PS50082] (66-101)
  IPR001680 WD40 repeat [SM00320] (55-98)
  IPR015943 WD40/YVTN repeat-like-containing domain superfamily [G3DSA:2.130.10.10] (1-106)

Foldse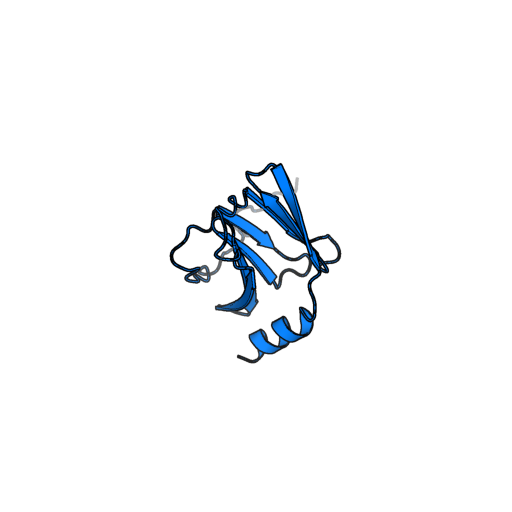ek 3Di:
DDDDPPVPPDDDDDDAQDDDPDPFDQQEKEAQLVRQWIWTFGFLKIWIWGDDDSYTHTQDIDDDDPPDRRFGWNYWYADNVNQKIWTQGPVRDIDMDGDDPVVVSNVVVNVD

Secondary structure (DSSP, 8-state):
-----TTS-PPPPPPPPP----SS-EEEEEE-TTSSEEEEEETTEEEEEEEETTEEEEEEEEPPPSSS-PPPEEEEEE-TTSSEEEEEETTS-EEEEE--SHHHHHHHHHH-